Protein AF-A0A964HJF0-F1 (afdb_monomer_lite)

Foldseek 3Di:
DVVLFPDQWPWDDPDPPDTDTPQQVVLVVVVVVVCCVVPVQEWEAEPPPGIDHHHQQKYKYWRSWAPNVCRNVNNQDIWTWIFIDHNNHTAKIWTARPVVRDIDIDGPPD

Structure (mmCIF, N/CA/C/O backbone):
data_AF-A0A964HJF0-F1
#
_entry.id   AF-A0A964HJF0-F1
#
loop_
_atom_site.group_PDB
_atom_site.id
_atom_site.type_symbol
_atom_site.label_atom_id
_atom_site.label_alt_id
_atom_site.label_comp_id
_atom_site.label_asym_id
_atom_site.label_entity_id
_atom_site.label_seq_id
_atom_site.pdbx_PDB_ins_code
_atom_site.Cartn_x
_atom_site.Cartn_y
_atom_site.Cartn_z
_atom_site.occupancy
_atom_site.B_iso_or_equiv
_atom_site.auth_seq_id
_atom_site.auth_comp_id
_atom_site.auth_asym_id
_atom_site.auth_atom_id
_atom_site.pdbx_PDB_model_num
ATOM 1 N N . LEU A 1 1 ? -0.127 1.831 -12.262 1.00 82.69 1 LEU A N 1
ATOM 2 C CA . LEU A 1 1 ? 0.865 0.731 -12.332 1.00 82.69 1 LEU A CA 1
ATOM 3 C C . LEU A 1 1 ? 0.935 0.071 -13.708 1.00 82.69 1 LEU A C 1
ATOM 5 O O . LEU A 1 1 ? 1.972 0.206 -14.339 1.00 82.69 1 LEU A O 1
ATOM 9 N N . ARG A 1 2 ? -0.139 -0.561 -14.219 1.00 87.69 2 ARG A N 1
ATOM 10 C CA . ARG A 1 2 ? -0.131 -1.234 -15.543 1.00 87.69 2 ARG A CA 1
ATOM 11 C C . ARG A 1 2 ? 0.396 -0.357 -16.685 1.00 87.69 2 ARG A C 1
ATOM 13 O O . ARG A 1 2 ? 1.236 -0.800 -17.446 1.00 87.69 2 ARG A O 1
ATOM 20 N N . GLU A 1 3 ? -0.066 0.891 -16.760 1.00 85.88 3 GLU A N 1
ATOM 21 C CA . GLU A 1 3 ? 0.360 1.857 -17.788 1.00 85.88 3 GLU A CA 1
ATOM 22 C C . GLU A 1 3 ? 1.840 2.245 -17.698 1.00 85.88 3 GLU A C 1
ATOM 24 O O . GLU A 1 3 ? 2.429 2.646 -18.694 1.00 85.88 3 GLU A O 1
ATOM 29 N N . GLY A 1 4 ? 2.420 2.184 -16.496 1.00 82.31 4 GLY A N 1
ATOM 30 C CA . GLY A 1 4 ? 3.834 2.485 -16.294 1.00 82.31 4 GLY A CA 1
ATOM 31 C C . GLY A 1 4 ? 4.726 1.293 -16.619 1.00 82.31 4 GLY A C 1
ATOM 32 O O . GLY A 1 4 ? 5.820 1.488 -17.112 1.00 82.31 4 GLY A O 1
ATOM 33 N N . TYR A 1 5 ? 4.266 0.065 -16.378 1.00 86.69 5 TYR A N 1
ATOM 34 C CA . TYR A 1 5 ? 5.099 -1.126 -16.513 1.00 86.69 5 TYR A CA 1
ATOM 35 C C . TYR A 1 5 ? 5.669 -1.302 -17.934 1.00 86.69 5 TYR A C 1
ATOM 37 O O . TYR A 1 5 ? 4.946 -1.211 -18.928 1.00 86.69 5 TYR A O 1
ATOM 45 N N . GLY A 1 6 ? 6.973 -1.587 -18.018 1.00 81.94 6 GLY A N 1
ATOM 46 C CA . GLY A 1 6 ? 7.688 -1.785 -19.283 1.00 81.94 6 GLY A CA 1
ATOM 47 C C . GLY A 1 6 ? 8.033 -0.493 -20.032 1.00 81.94 6 GLY A C 1
ATOM 48 O O . GLY A 1 6 ? 8.420 -0.567 -21.197 1.00 81.94 6 GLY A O 1
ATOM 49 N N . GLN A 1 7 ? 7.874 0.670 -19.394 1.00 84.38 7 GLN A N 1
ATOM 50 C CA . GLN A 1 7 ? 8.342 1.959 -19.906 1.00 84.38 7 GLN A CA 1
ATOM 51 C C . GLN A 1 7 ? 9.714 2.317 -19.314 1.00 84.38 7 GLN A C 1
ATOM 53 O O . GLN A 1 7 ? 10.153 1.734 -18.323 1.00 84.38 7 GLN A O 1
ATOM 58 N N . ASP A 1 8 ? 10.391 3.299 -19.912 1.00 80.38 8 ASP A N 1
ATOM 59 C CA . ASP A 1 8 ? 11.605 3.870 -19.327 1.00 80.38 8 ASP A CA 1
ATOM 60 C C . ASP A 1 8 ? 11.240 4.723 -18.105 1.00 80.38 8 ASP A C 1
ATOM 62 O O . ASP A 1 8 ? 10.492 5.697 -18.213 1.00 80.38 8 ASP A O 1
ATOM 66 N N . HIS A 1 9 ? 11.791 4.368 -16.945 1.00 78.81 9 HIS A N 1
ATOM 67 C CA . HIS A 1 9 ? 11.509 5.033 -15.673 1.00 78.81 9 HIS A CA 1
ATOM 68 C C . HIS A 1 9 ? 12.676 5.894 -15.201 1.00 78.81 9 HIS A C 1
ATOM 70 O O . HIS A 1 9 ? 13.850 5.546 -15.367 1.00 78.81 9 HIS A O 1
ATOM 76 N N . GLN A 1 10 ? 12.359 7.007 -14.539 1.00 76.88 10 GLN A N 1
ATOM 77 C CA . GLN A 1 10 ? 13.354 7.771 -13.797 1.00 76.88 10 GLN A CA 1
ATOM 78 C C . GLN A 1 10 ? 13.599 7.092 -12.458 1.00 76.88 10 GLN A C 1
ATOM 80 O O . GLN A 1 10 ? 12.994 7.412 -11.437 1.00 76.88 10 GLN A O 1
ATOM 85 N N . VAL A 1 11 ? 14.530 6.153 -12.482 1.00 76.75 11 VAL A N 1
ATOM 86 C CA . VAL A 1 11 ? 14.955 5.423 -11.300 1.00 76.75 11 VAL A CA 1
ATOM 87 C C . VAL A 1 11 ? 15.807 6.328 -10.406 1.00 76.75 11 VAL A C 1
ATOM 89 O O . VAL A 1 11 ? 16.838 6.859 -10.829 1.00 76.75 11 VAL A O 1
ATOM 92 N N . ARG A 1 12 ? 15.386 6.498 -9.153 1.00 74.94 12 ARG A N 1
ATOM 93 C CA . ARG A 1 12 ? 16.156 7.172 -8.102 1.00 74.94 12 ARG A CA 1
ATOM 94 C C . ARG A 1 12 ? 16.531 6.175 -7.018 1.00 74.94 12 ARG A C 1
ATOM 96 O O . ARG A 1 12 ? 15.774 5.262 -6.718 1.00 74.94 12 ARG A O 1
ATOM 103 N N . TYR A 1 13 ? 17.691 6.390 -6.412 1.00 72.50 1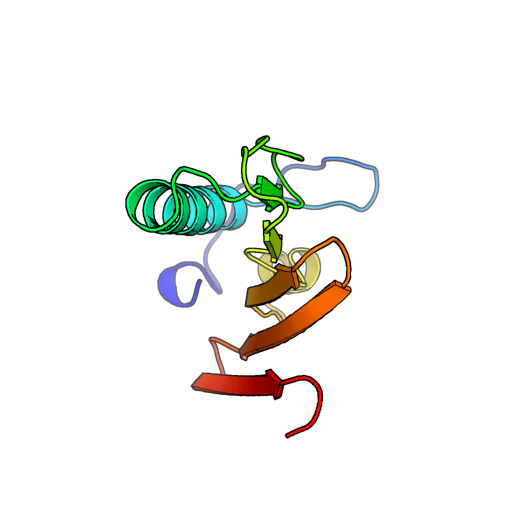3 TYR A N 1
ATOM 104 C CA . TYR A 1 13 ? 18.191 5.556 -5.328 1.00 72.50 13 TYR A CA 1
ATOM 105 C C . TYR A 1 13 ? 17.948 6.248 -3.987 1.00 72.50 13 TYR A C 1
ATOM 107 O O . TYR A 1 13 ? 18.463 7.345 -3.759 1.00 72.50 13 TYR A O 1
ATOM 115 N N . LYS A 1 14 ? 17.174 5.617 -3.102 1.00 65.94 14 LYS A N 1
ATOM 116 C CA . LYS A 1 14 ? 17.041 6.028 -1.693 1.00 65.94 14 LYS A CA 1
ATOM 117 C C . LYS A 1 14 ? 18.189 5.499 -0.828 1.00 65.94 14 LYS A C 1
ATOM 119 O O . LYS A 1 14 ? 18.554 6.124 0.165 1.00 65.94 14 LYS A O 1
ATOM 124 N N . GLY A 1 15 ? 18.793 4.389 -1.250 1.00 62.41 15 GLY A N 1
ATOM 125 C CA . GLY A 1 15 ? 19.954 3.741 -0.645 1.00 62.41 15 GLY A CA 1
ATOM 126 C C . GLY A 1 15 ? 20.761 2.978 -1.699 1.00 62.41 15 GLY A C 1
ATOM 127 O O . GLY A 1 15 ? 20.492 3.088 -2.890 1.00 62.41 15 GLY A O 1
ATOM 128 N N . VAL A 1 16 ? 21.753 2.181 -1.286 1.00 54.78 16 VAL A N 1
ATOM 129 C CA . VAL A 1 16 ? 22.602 1.412 -2.230 1.00 54.78 16 VAL A CA 1
ATOM 130 C C . VAL A 1 16 ? 21.787 0.392 -3.046 1.00 54.78 16 VAL A C 1
ATOM 132 O O . VAL A 1 16 ? 22.196 0.024 -4.144 1.00 54.78 16 VAL A O 1
ATOM 135 N N . ILE A 1 17 ? 20.634 -0.038 -2.521 1.00 58.19 17 ILE A N 1
ATOM 136 C CA . ILE A 1 17 ? 19.745 -1.047 -3.118 1.00 58.19 17 ILE A CA 1
ATOM 137 C C . ILE A 1 17 ? 18.277 -0.603 -3.249 1.00 58.19 17 ILE A C 1
ATOM 139 O O . ILE A 1 17 ? 17.541 -1.238 -3.997 1.00 58.19 17 ILE A O 1
ATOM 143 N N . ASP A 1 18 ? 17.856 0.477 -2.578 1.00 63.22 18 ASP A N 1
ATOM 144 C CA . ASP A 1 18 ? 16.463 0.942 -2.616 1.00 63.22 18 ASP A CA 1
ATOM 145 C C . ASP A 1 18 ? 16.225 1.817 -3.839 1.00 63.22 18 ASP A C 1
ATOM 147 O O . ASP A 1 18 ? 16.781 2.916 -3.953 1.00 63.22 18 ASP A O 1
ATOM 151 N N . LEU A 1 19 ? 15.393 1.313 -4.742 1.00 76.31 19 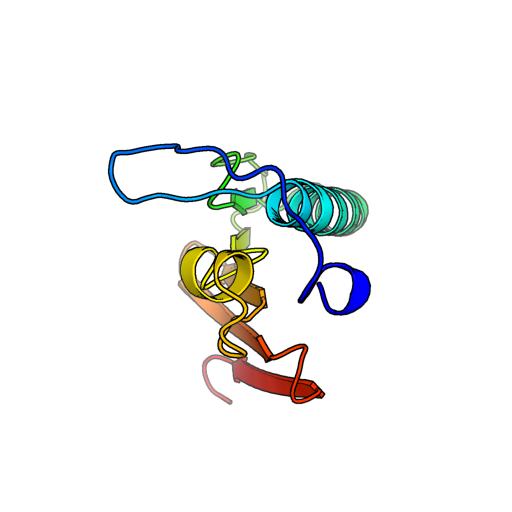LEU A N 1
ATOM 152 C CA . LEU A 1 19 ? 14.989 1.968 -5.975 1.00 76.31 19 LEU A CA 1
ATOM 153 C C . LEU A 1 19 ? 13.584 2.538 -5.785 1.00 76.31 19 LEU A C 1
ATOM 155 O O . LEU A 1 19 ? 12.711 1.847 -5.282 1.00 76.31 19 LEU A O 1
ATOM 159 N N . VAL A 1 20 ? 13.374 3.774 -6.227 1.00 78.19 20 VAL A N 1
ATOM 160 C CA . VAL A 1 20 ? 12.055 4.405 -6.337 1.00 78.19 20 VAL A CA 1
ATOM 161 C C . VAL A 1 20 ? 11.889 4.965 -7.746 1.00 78.19 20 VAL A C 1
ATOM 163 O O . VAL A 1 20 ? 12.844 5.487 -8.332 1.00 78.19 20 VAL A O 1
ATOM 166 N N . THR A 1 21 ? 10.692 4.859 -8.310 1.00 80.81 21 THR A N 1
ATOM 167 C CA . THR A 1 21 ? 10.342 5.412 -9.622 1.00 80.81 21 THR A CA 1
ATOM 168 C C . THR A 1 21 ? 9.315 6.535 -9.487 1.00 80.81 21 THR A C 1
ATOM 170 O O . THR A 1 21 ? 8.661 6.714 -8.458 1.00 80.81 21 THR A O 1
ATOM 173 N N . GLU A 1 22 ? 9.107 7.307 -10.553 1.00 83.69 22 GLU A N 1
ATOM 174 C CA . GLU A 1 22 ? 8.010 8.278 -10.597 1.00 83.69 22 GLU A CA 1
ATOM 175 C C . GLU A 1 22 ? 6.621 7.621 -10.464 1.00 83.69 22 GLU A C 1
ATOM 177 O O . GLU A 1 22 ? 5.640 8.284 -10.109 1.00 83.69 22 GLU A O 1
ATOM 182 N N . VAL A 1 23 ? 6.529 6.315 -10.735 1.00 85.81 23 VAL A N 1
ATOM 183 C CA . VAL A 1 23 ? 5.293 5.541 -10.629 1.00 85.81 23 VAL A CA 1
ATOM 184 C C . VAL A 1 23 ? 4.917 5.279 -9.171 1.00 85.81 23 VAL A C 1
ATOM 186 O O . VAL A 1 23 ? 3.723 5.358 -8.863 1.00 85.81 23 VAL A O 1
ATOM 189 N N . ASP A 1 24 ? 5.891 5.054 -8.284 1.00 85.50 24 ASP A N 1
ATOM 190 C CA . ASP A 1 24 ? 5.680 4.930 -6.836 1.00 85.50 24 ASP A CA 1
ATOM 191 C C . ASP A 1 24 ? 5.010 6.201 -6.301 1.00 85.50 24 ASP A C 1
ATOM 193 O O . ASP A 1 24 ? 3.905 6.153 -5.762 1.00 85.50 24 ASP A O 1
ATOM 197 N N . HIS A 1 25 ? 5.596 7.371 -6.581 1.00 86.69 25 HIS A N 1
ATOM 198 C CA . HIS A 1 25 ? 5.070 8.661 -6.121 1.00 86.69 25 HIS A CA 1
ATOM 199 C C . HIS A 1 25 ? 3.671 8.978 -6.655 1.00 86.69 25 HIS A C 1
ATOM 201 O O . HIS A 1 25 ? 2.840 9.542 -5.939 1.00 86.69 25 HIS A O 1
ATOM 207 N N . ARG A 1 26 ? 3.388 8.647 -7.921 1.00 89.12 26 ARG A N 1
ATOM 208 C CA . ARG A 1 26 ? 2.055 8.860 -8.503 1.00 89.12 26 ARG A CA 1
ATOM 209 C C . ARG A 1 26 ? 1.012 7.954 -7.849 1.00 89.12 26 ARG A C 1
ATOM 211 O O . ARG A 1 26 ? -0.095 8.412 -7.573 1.00 89.12 26 ARG A O 1
ATOM 218 N N . SER A 1 27 ? 1.366 6.694 -7.614 1.00 89.19 27 SER A N 1
ATOM 219 C CA . SER A 1 27 ? 0.472 5.711 -6.996 1.00 89.19 27 SER A CA 1
ATOM 220 C C . SER A 1 27 ? 0.215 6.060 -5.527 1.00 89.19 27 SER A C 1
ATOM 222 O O . SER A 1 27 ? -0.932 6.048 -5.089 1.00 89.19 27 SER A O 1
ATOM 224 N N . GLU A 1 28 ? 1.251 6.493 -4.808 1.00 90.88 28 GLU A N 1
ATOM 225 C CA . GLU A 1 28 ? 1.147 7.000 -3.441 1.00 90.88 28 GLU A CA 1
ATOM 226 C C . GLU A 1 28 ? 0.221 8.220 -3.344 1.00 90.88 28 GLU A C 1
ATOM 228 O O . GLU A 1 28 ? -0.709 8.215 -2.542 1.00 90.88 28 GLU A O 1
ATOM 233 N N . ASN A 1 29 ? 0.433 9.248 -4.179 1.00 92.12 29 ASN A N 1
ATOM 234 C CA . ASN A 1 29 ? -0.400 10.457 -4.186 1.00 92.12 29 ASN A CA 1
ATOM 235 C C . ASN A 1 29 ? -1.883 10.121 -4.363 1.00 92.12 29 ASN A C 1
ATOM 237 O O . ASN A 1 29 ? -2.724 10.624 -3.624 1.00 92.12 29 ASN A O 1
ATOM 241 N N . MET A 1 30 ? -2.193 9.236 -5.313 1.00 93.50 30 MET A N 1
ATOM 242 C CA . MET A 1 30 ? -3.566 8.818 -5.581 1.00 93.50 30 MET A CA 1
ATOM 243 C C . MET A 1 30 ? -4.207 8.139 -4.361 1.00 93.50 30 MET A C 1
ATOM 245 O O . MET A 1 30 ? -5.367 8.410 -4.045 1.00 93.50 30 MET A O 1
ATOM 249 N N . LEU A 1 31 ? -3.473 7.251 -3.681 1.00 93.38 31 LEU A N 1
ATOM 250 C CA . LEU A 1 31 ? -3.968 6.555 -2.491 1.00 93.38 31 LEU A CA 1
ATOM 251 C C . LEU A 1 31 ? -4.141 7.520 -1.313 1.00 93.38 31 LEU A C 1
ATOM 253 O O . LEU A 1 31 ? -5.187 7.502 -0.667 1.00 93.38 31 LEU A O 1
ATOM 257 N N . LEU A 1 32 ? -3.162 8.398 -1.082 1.00 93.50 32 LEU A N 1
ATOM 258 C CA . LEU A 1 32 ? -3.211 9.415 -0.033 1.00 93.50 32 LEU A CA 1
ATOM 259 C C . LEU A 1 32 ? -4.412 10.345 -0.201 1.00 93.50 32 LEU A C 1
ATOM 261 O O . LEU A 1 32 ? -5.207 10.471 0.727 1.00 93.50 32 LEU A O 1
ATOM 265 N N . GLU A 1 33 ? -4.584 10.947 -1.380 1.00 94.62 33 GLU A N 1
ATOM 266 C CA . GLU A 1 33 ? -5.697 11.865 -1.653 1.00 94.62 33 GLU A CA 1
ATOM 267 C C . GLU A 1 33 ? -7.050 11.190 -1.419 1.00 94.62 33 GLU A C 1
ATOM 269 O O . GLU A 1 33 ? -7.953 11.770 -0.812 1.00 94.62 33 GLU A O 1
ATOM 274 N N . ARG A 1 34 ? -7.193 9.939 -1.869 1.00 95.94 34 ARG A N 1
ATOM 275 C CA . ARG A 1 34 ? -8.457 9.211 -1.767 1.00 95.94 34 ARG A CA 1
ATOM 276 C C . ARG A 1 34 ? -8.785 8.807 -0.333 1.00 95.94 34 ARG A C 1
ATOM 278 O O . ARG A 1 34 ? -9.934 8.953 0.078 1.00 95.94 34 ARG A O 1
ATOM 285 N N . ILE A 1 35 ? -7.796 8.329 0.422 1.00 95.50 35 ILE A N 1
ATOM 286 C CA . ILE A 1 35 ? -7.993 7.928 1.818 1.00 95.50 35 ILE A CA 1
ATOM 287 C C . ILE A 1 35 ? -8.241 9.159 2.685 1.00 95.50 35 ILE A C 1
ATOM 289 O O . ILE A 1 35 ? -9.213 9.162 3.427 1.00 95.50 35 ILE A O 1
ATOM 293 N N . GLN A 1 36 ? -7.459 10.232 2.541 1.00 94.31 36 GLN A N 1
ATOM 294 C CA . GLN A 1 36 ? -7.658 11.459 3.323 1.00 94.31 36 GLN A CA 1
ATOM 295 C C . GLN A 1 36 ? -9.023 12.106 3.065 1.00 94.31 36 GLN A C 1
ATOM 297 O O . GLN A 1 36 ? -9.643 12.623 3.990 1.00 94.31 36 GLN A O 1
ATOM 302 N N . ALA A 1 37 ? -9.519 12.063 1.824 1.00 96.19 37 ALA A N 1
ATOM 303 C CA . ALA A 1 37 ? -10.836 12.603 1.494 1.00 96.19 37 ALA A CA 1
ATOM 304 C C . ALA A 1 37 ? -11.990 11.812 2.136 1.00 96.19 37 ALA A C 1
ATOM 306 O O . ALA A 1 37 ? -13.032 12.39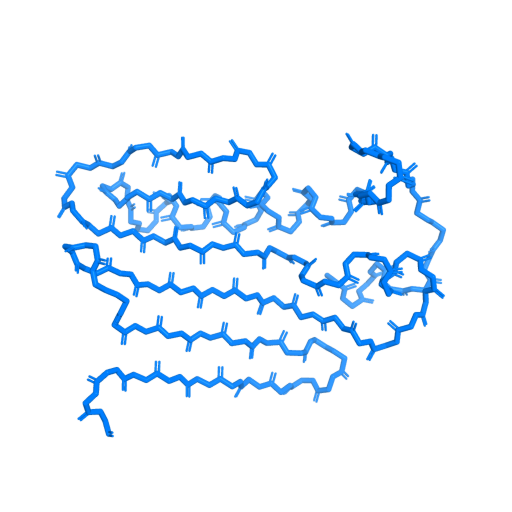2 2.440 1.00 96.19 37 ALA A O 1
ATOM 307 N N . GLN A 1 38 ? -11.827 10.499 2.318 1.00 97.00 38 GLN A N 1
ATOM 308 C CA . GLN A 1 38 ? -12.881 9.619 2.828 1.00 97.00 38 GLN A CA 1
ATOM 309 C C . GLN A 1 38 ? -12.765 9.342 4.336 1.00 97.00 38 GLN A C 1
ATOM 311 O O . GLN A 1 38 ? -13.783 9.160 5.002 1.00 97.00 38 GLN A O 1
ATOM 316 N N . PHE A 1 39 ? -11.544 9.345 4.867 1.00 96.75 39 PHE A N 1
ATOM 317 C CA . PHE A 1 39 ? -11.188 9.013 6.246 1.00 96.75 39 PHE A CA 1
ATOM 318 C C . PHE A 1 39 ? -10.224 10.071 6.820 1.00 96.75 39 PHE A C 1
ATOM 320 O O . PHE A 1 39 ? -9.065 9.768 7.105 1.00 96.75 39 PHE A O 1
ATOM 327 N N . PRO A 1 40 ? -10.672 11.331 6.980 1.00 95.94 40 PRO A N 1
ATOM 328 C CA . PRO A 1 40 ? -9.799 12.445 7.365 1.00 95.94 40 PRO A CA 1
ATOM 329 C C . PRO A 1 40 ? -9.189 12.311 8.770 1.00 95.94 40 PRO A C 1
ATOM 331 O O . PRO A 1 40 ? -8.168 12.934 9.047 1.00 95.94 40 PRO A O 1
ATOM 334 N N . ASP A 1 41 ? -9.801 11.508 9.644 1.00 96.94 41 ASP A N 1
ATOM 335 C CA . ASP A 1 41 ? -9.352 11.298 11.024 1.00 96.94 41 ASP A CA 1
ATOM 336 C C . ASP A 1 41 ? -8.464 10.053 11.198 1.00 96.94 41 ASP A C 1
ATOM 338 O O . ASP A 1 41 ? -7.968 9.818 12.303 1.00 96.94 41 ASP A O 1
ATOM 342 N N . ASP A 1 42 ? -8.260 9.251 10.150 1.00 97.81 42 ASP A N 1
ATOM 343 C CA . ASP A 1 42 ? -7.426 8.051 10.215 1.00 97.81 42 ASP A CA 1
ATOM 344 C C . ASP A 1 42 ? -5.946 8.416 10.012 1.00 97.81 42 ASP A C 1
ATOM 346 O O . ASP A 1 42 ? -5.591 9.256 9.184 1.00 97.81 42 ASP A O 1
ATOM 350 N N . THR A 1 43 ? -5.045 7.747 10.732 1.00 97.62 43 THR A N 1
ATOM 351 C CA . THR A 1 43 ? -3.609 7.835 10.437 1.00 97.62 43 THR A CA 1
ATOM 352 C C . THR A 1 43 ? -3.319 7.148 9.101 1.00 97.62 43 THR A C 1
ATOM 354 O O . THR A 1 43 ? -3.865 6.086 8.808 1.00 97.62 43 THR A O 1
ATOM 357 N N . ILE A 1 44 ? -2.381 7.682 8.318 1.00 97.38 44 ILE A N 1
ATOM 358 C CA . ILE A 1 44 ? -1.863 7.001 7.126 1.00 97.38 44 ILE A CA 1
ATOM 359 C C . ILE A 1 44 ? -0.355 6.809 7.258 1.00 97.38 44 ILE A C 1
ATOM 361 O O . ILE A 1 44 ? 0.372 7.733 7.612 1.00 97.38 44 ILE A O 1
ATOM 365 N N . ILE A 1 45 ? 0.120 5.600 6.990 1.00 95.62 45 ILE A N 1
ATOM 366 C CA . ILE A 1 45 ? 1.524 5.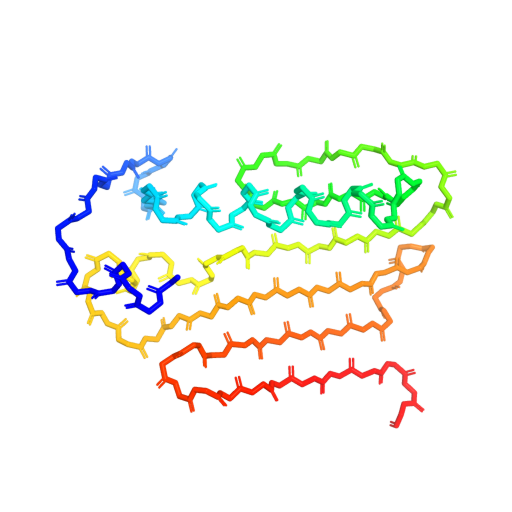204 7.022 1.00 95.62 45 ILE A CA 1
ATOM 367 C C . ILE A 1 45 ? 1.868 4.678 5.634 1.00 95.62 45 ILE A C 1
ATOM 369 O O . ILE A 1 45 ? 1.243 3.743 5.145 1.00 95.62 45 ILE A O 1
ATOM 373 N N . THR A 1 46 ? 2.863 5.289 5.013 1.00 92.62 46 THR A N 1
ATOM 374 C CA . THR A 1 46 ? 3.333 4.987 3.660 1.00 92.62 46 THR A CA 1
ATOM 375 C C . THR A 1 46 ? 4.831 4.733 3.695 1.00 92.62 46 THR A C 1
ATOM 377 O O . THR A 1 46 ? 5.539 5.372 4.479 1.00 92.62 46 THR A O 1
ATOM 380 N N . GLU A 1 47 ? 5.319 3.830 2.850 1.00 81.81 47 GLU A N 1
ATOM 381 C CA . GLU A 1 47 ? 6.761 3.587 2.699 1.00 81.81 47 GLU A CA 1
ATOM 382 C C . GLU A 1 47 ? 7.514 4.855 2.259 1.00 81.81 47 GLU A C 1
ATOM 384 O O . GLU A 1 47 ? 8.605 5.166 2.741 1.00 81.81 47 GLU A O 1
ATOM 389 N N . GLU A 1 48 ? 6.894 5.628 1.369 1.00 80.00 48 GLU A N 1
ATOM 390 C CA . GLU A 1 48 ? 7.552 6.698 0.637 1.00 80.00 48 GLU A CA 1
ATOM 391 C C . GLU A 1 48 ? 7.589 8.035 1.398 1.00 80.00 48 GLU A C 1
ATOM 393 O O . GLU A 1 48 ? 8.627 8.707 1.406 1.00 80.00 48 GLU A O 1
ATOM 398 N N . ARG A 1 49 ? 6.499 8.412 2.082 1.00 82.69 49 ARG A N 1
ATOM 399 C CA . ARG A 1 49 ? 6.388 9.683 2.832 1.00 82.69 49 ARG A CA 1
ATOM 400 C C . ARG A 1 49 ? 6.313 9.531 4.342 1.00 82.69 49 ARG A C 1
ATOM 402 O O . ARG A 1 49 ? 6.246 10.533 5.056 1.00 82.69 49 ARG A O 1
ATOM 409 N N . GLY A 1 50 ? 6.341 8.305 4.850 1.00 89.38 50 GLY A N 1
ATOM 410 C CA . GLY A 1 50 ? 6.237 8.044 6.277 1.00 89.38 50 GLY A CA 1
ATOM 4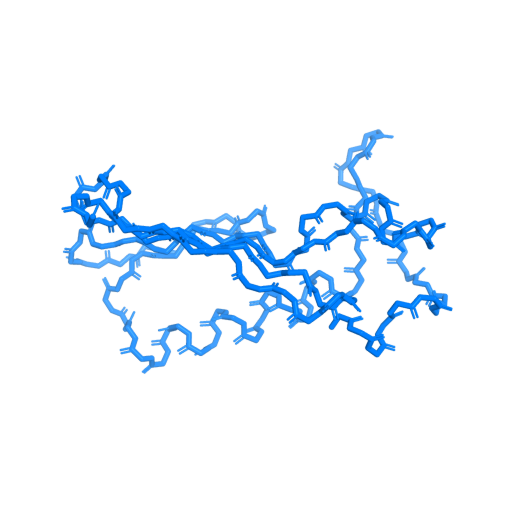11 C C . GLY A 1 50 ? 4.803 8.202 6.775 1.00 89.38 50 GLY A C 1
ATOM 412 O O . GLY A 1 50 ? 3.889 7.572 6.248 1.00 89.38 50 GLY A O 1
ATOM 413 N N . ARG A 1 51 ? 4.602 8.989 7.837 1.00 93.25 51 ARG A N 1
ATOM 414 C CA . ARG A 1 51 ? 3.387 8.953 8.665 1.00 93.25 51 ARG A CA 1
ATOM 415 C C . ARG A 1 51 ? 2.633 10.285 8.673 1.00 93.25 51 ARG A C 1
ATOM 417 O O . ARG A 1 51 ? 3.196 11.319 9.020 1.00 93.25 51 ARG A O 1
ATOM 424 N N . PHE A 1 52 ? 1.339 10.219 8.376 1.00 93.88 52 PHE A N 1
ATOM 425 C CA . PHE A 1 52 ? 0.351 11.287 8.501 1.00 93.88 52 PHE A CA 1
ATOM 426 C C . PHE A 1 52 ? -0.532 10.975 9.711 1.00 93.88 52 PHE A C 1
ATOM 428 O O . PHE A 1 52 ? -1.212 9.950 9.728 1.00 93.88 52 PHE A O 1
ATOM 435 N N . GLU A 1 53 ? -0.480 11.806 10.750 1.00 94.06 53 GLU A N 1
ATOM 436 C CA . GLU A 1 53 ? -1.218 11.543 11.991 1.00 94.06 53 GLU A CA 1
ATOM 437 C C . GLU A 1 53 ? -2.711 11.851 11.847 1.00 94.06 53 GLU A C 1
ATOM 439 O O . GLU A 1 53 ? -3.083 12.927 11.381 1.00 94.06 53 GLU A O 1
ATOM 444 N N . GLY A 1 54 ? -3.539 10.907 12.298 1.00 93.19 54 GLY A N 1
ATOM 445 C CA . GLY A 1 54 ? -4.975 11.068 12.492 1.00 93.19 54 GLY A CA 1
ATOM 446 C C . GLY A 1 54 ? -5.335 11.252 13.970 1.00 93.19 54 GLY A C 1
ATOM 447 O O . GLY A 1 54 ? -4.468 11.430 14.829 1.00 93.19 54 GLY A O 1
ATOM 448 N N . ALA A 1 55 ? -6.630 11.190 14.276 1.00 92.88 55 ALA A N 1
ATOM 449 C CA . ALA A 1 55 ? -7.195 11.508 15.586 1.00 92.88 55 ALA A CA 1
ATOM 450 C C . ALA A 1 55 ? -7.982 10.359 16.246 1.00 92.88 55 ALA A C 1
ATOM 452 O O . ALA A 1 55 ? -8.299 10.459 17.432 1.00 92.88 55 ALA A O 1
ATOM 453 N N . ASN A 1 56 ? -8.305 9.279 15.523 1.00 92.31 56 ASN A N 1
ATOM 454 C CA . ASN A 1 56 ? -9.283 8.277 15.979 1.00 92.31 56 ASN A CA 1
ATOM 455 C C . ASN A 1 56 ? -8.717 6.869 16.268 1.00 92.31 56 ASN A C 1
ATOM 457 O O . ASN A 1 56 ? -9.489 5.961 16.557 1.00 92.31 56 ASN A O 1
ATOM 461 N N . GLY A 1 57 ? -7.394 6.674 16.201 1.00 93.62 57 GLY A N 1
ATOM 462 C CA . GLY A 1 57 ? -6.742 5.386 16.494 1.00 93.62 57 GLY A CA 1
ATOM 463 C C . GLY A 1 57 ? -6.744 4.370 15.343 1.00 93.62 57 GLY A C 1
ATOM 464 O O . GLY A 1 57 ? -6.055 3.349 15.438 1.00 93.62 57 GLY A O 1
ATOM 465 N N . ASN A 1 58 ? -7.437 4.665 14.242 1.00 97.94 58 ASN A N 1
ATOM 466 C CA . ASN A 1 58 ? -7.392 3.868 13.022 1.00 97.94 58 ASN A CA 1
ATOM 467 C C . ASN A 1 58 ? -6.143 4.200 12.205 1.00 97.94 58 ASN A C 1
ATOM 469 O O . ASN A 1 58 ? -5.592 5.303 12.285 1.00 97.94 58 ASN A O 1
ATOM 473 N N . SER A 1 59 ? -5.648 3.241 11.428 1.00 97.75 59 SER A N 1
ATOM 474 C CA . SER A 1 59 ? -4.470 3.444 10.589 1.00 97.75 59 SER A CA 1
ATOM 475 C C . SER A 1 59 ? -4.530 2.659 9.285 1.00 97.75 59 SER A C 1
ATOM 477 O O . SER A 1 59 ? -4.783 1.456 9.288 1.00 97.75 59 SER A O 1
ATOM 479 N N . TRP A 1 60 ? -4.197 3.334 8.191 1.00 97.88 60 TRP A N 1
ATOM 480 C CA . TRP A 1 60 ? -3.902 2.737 6.893 1.00 97.88 60 TRP A CA 1
ATOM 481 C C . TRP A 1 60 ? -2.394 2.545 6.772 1.00 97.88 60 TRP A C 1
ATOM 483 O O . TRP A 1 60 ? -1.635 3.482 7.006 1.00 97.88 60 TRP A O 1
ATOM 493 N N . ILE A 1 61 ? -1.951 1.342 6.425 1.00 97.12 61 ILE A N 1
ATOM 494 C CA . ILE A 1 61 ? -0.546 1.009 6.170 1.00 97.12 61 ILE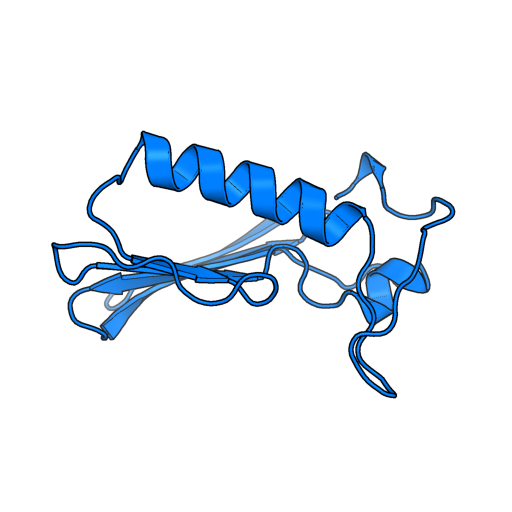 A CA 1
ATOM 495 C C . ILE A 1 61 ? -0.454 0.614 4.704 1.00 97.12 61 ILE A C 1
ATOM 497 O O . ILE A 1 61 ? -1.145 -0.310 4.282 1.00 97.12 61 ILE A O 1
ATOM 501 N N . ILE A 1 62 ? 0.337 1.344 3.928 1.00 96.25 62 ILE A N 1
ATOM 502 C CA . ILE A 1 62 ? 0.272 1.305 2.470 1.00 96.25 62 ILE A CA 1
ATOM 503 C C . ILE A 1 62 ? 1.676 1.183 1.894 1.00 96.25 62 ILE A C 1
ATOM 505 O O . ILE A 1 62 ? 2.552 1.997 2.196 1.00 96.25 62 ILE A O 1
ATOM 509 N N . ASP A 1 63 ? 1.828 0.222 0.996 1.00 94.69 63 ASP A N 1
ATOM 510 C CA . ASP A 1 63 ? 2.895 0.176 0.011 1.00 94.69 63 ASP A CA 1
ATOM 511 C C . ASP A 1 63 ? 2.257 0.309 -1.391 1.00 94.69 63 ASP A C 1
ATOM 513 O O . ASP A 1 63 ? 1.512 -0.578 -1.835 1.00 94.69 63 ASP A O 1
ATOM 517 N N . PRO A 1 64 ? 2.455 1.455 -2.069 1.00 92.56 64 PRO A N 1
ATOM 518 C CA . PRO A 1 64 ? 1.847 1.724 -3.365 1.00 92.56 64 PRO A CA 1
ATOM 519 C C . PRO A 1 64 ? 2.470 0.907 -4.509 1.00 92.56 64 PRO A C 1
ATOM 521 O O . PRO A 1 64 ? 1.853 0.840 -5.579 1.00 92.56 64 PRO A O 1
ATOM 524 N N . LEU A 1 65 ? 3.666 0.340 -4.318 1.00 93.38 65 LEU A N 1
ATOM 525 C CA . LEU A 1 65 ? 4.373 -0.485 -5.292 1.00 93.38 65 LEU A CA 1
ATOM 526 C C . LEU A 1 65 ? 5.372 -1.418 -4.581 1.00 93.38 65 LEU A C 1
ATOM 528 O O . LEU A 1 65 ? 6.580 -1.224 -4.646 1.00 93.38 65 LEU A O 1
ATOM 532 N N . ASP A 1 66 ? 4.868 -2.505 -3.999 1.00 93.50 66 ASP A N 1
ATOM 533 C CA . ASP A 1 66 ? 5.726 -3.548 -3.434 1.00 93.50 66 ASP A CA 1
ATOM 534 C C . ASP A 1 66 ? 6.437 -4.277 -4.580 1.00 93.50 66 ASP A C 1
ATOM 536 O O . ASP A 1 66 ? 5.799 -4.801 -5.502 1.00 93.50 66 ASP A O 1
ATOM 540 N N . GLY A 1 67 ? 7.768 -4.299 -4.540 1.00 92.31 67 GLY A N 1
ATOM 541 C CA . GLY A 1 67 ? 8.606 -4.847 -5.601 1.00 92.31 67 GLY A CA 1
ATOM 542 C C . GLY A 1 67 ? 9.098 -3.812 -6.614 1.00 92.31 67 GLY A C 1
ATOM 543 O O . GLY A 1 67 ? 9.280 -4.155 -7.785 1.00 92.31 67 GLY A O 1
ATOM 544 N N . THR A 1 68 ? 9.381 -2.572 -6.203 1.00 90.44 68 THR A N 1
ATOM 545 C CA . THR A 1 68 ? 9.905 -1.503 -7.080 1.00 90.44 68 THR A CA 1
ATOM 546 C C . THR A 1 68 ? 11.138 -1.914 -7.891 1.00 90.44 68 THR A C 1
ATOM 548 O O . THR A 1 68 ? 11.271 -1.538 -9.055 1.00 90.44 68 THR A O 1
ATOM 551 N N . VAL A 1 69 ? 12.015 -2.760 -7.337 1.00 90.12 69 VAL A N 1
ATOM 552 C CA . VAL A 1 69 ? 13.160 -3.336 -8.069 1.00 90.12 69 VAL A CA 1
ATOM 553 C C . VAL A 1 69 ? 12.694 -4.185 -9.251 1.00 90.12 69 VAL A C 1
ATOM 555 O O . VAL A 1 69 ? 13.174 -4.018 -10.373 1.00 90.12 69 VAL A O 1
ATOM 558 N N . ASN A 1 70 ? 11.728 -5.074 -9.019 1.00 92.69 70 ASN A N 1
ATOM 559 C CA . ASN A 1 70 ? 11.149 -5.900 -10.071 1.00 92.69 70 ASN A CA 1
ATOM 560 C C . ASN A 1 70 ? 10.476 -5.021 -11.123 1.00 92.69 70 ASN A C 1
ATOM 562 O O . ASN A 1 70 ? 10.714 -5.207 -12.314 1.00 92.69 70 ASN A O 1
ATOM 566 N N . PHE A 1 71 ? 9.707 -4.024 -10.687 1.00 91.38 71 PHE A N 1
ATOM 567 C CA . PHE A 1 71 ? 9.050 -3.075 -11.576 1.00 91.38 71 PHE A CA 1
ATOM 568 C C . PHE A 1 71 ? 10.055 -2.337 -12.477 1.00 91.38 71 PHE A C 1
ATOM 570 O O . PHE A 1 71 ? 9.914 -2.367 -13.700 1.00 91.38 71 PHE A O 1
ATOM 577 N N . ALA A 1 72 ? 11.111 -1.759 -11.896 1.00 88.62 72 ALA A N 1
ATOM 578 C CA . ALA A 1 72 ? 12.146 -1.016 -12.618 1.00 88.62 72 ALA A CA 1
ATOM 579 C C . ALA A 1 72 ? 12.938 -1.887 -13.610 1.00 88.62 72 ALA A C 1
ATOM 581 O O . ALA A 1 72 ? 13.372 -1.402 -14.652 1.00 88.62 72 ALA A O 1
ATOM 582 N N . HIS A 1 73 ? 13.107 -3.177 -13.312 1.00 88.88 73 HIS A N 1
ATOM 583 C CA . HIS A 1 73 ? 13.784 -4.134 -14.191 1.00 88.88 73 HIS A CA 1
ATOM 584 C C . HIS A 1 73 ? 12.838 -4.894 -15.134 1.00 88.88 73 HIS A C 1
ATOM 586 O O . HIS A 1 73 ? 13.280 -5.799 -15.844 1.00 88.88 73 HIS A O 1
ATOM 592 N N . GLY A 1 74 ? 11.547 -4.553 -15.164 1.00 88.94 74 GLY A N 1
ATOM 593 C CA . GLY A 1 74 ? 10.574 -5.207 -16.036 1.00 88.94 74 GLY A CA 1
ATOM 594 C C . GLY A 1 74 ? 10.221 -6.641 -15.621 1.00 88.94 74 GLY A C 1
ATOM 595 O O . GLY A 1 74 ? 9.681 -7.395 -16.426 1.00 88.94 74 GLY A O 1
ATOM 596 N N . VAL A 1 75 ? 10.476 -7.043 -14.378 1.00 92.75 75 VAL A N 1
ATOM 597 C CA . VAL A 1 75 ? 10.044 -8.334 -13.827 1.00 92.75 75 VAL A CA 1
ATOM 598 C C . VAL A 1 75 ? 8.570 -8.228 -13.387 1.00 92.75 75 VAL A C 1
ATOM 600 O O . VAL A 1 75 ? 8.242 -7.360 -12.579 1.00 92.75 75 VAL A O 1
ATOM 603 N N . PRO A 1 76 ? 7.657 -9.095 -13.874 1.00 93.00 76 PRO A N 1
ATOM 604 C CA . PRO A 1 76 ? 6.207 -8.984 -13.648 1.00 93.00 76 PRO A CA 1
ATOM 605 C C . PRO A 1 76 ? 5.765 -9.532 -12.275 1.00 93.00 76 PRO A C 1
ATOM 607 O O . PRO A 1 76 ? 4.853 -10.361 -12.169 1.00 93.00 76 PRO A O 1
ATOM 610 N N . ILE A 1 77 ? 6.472 -9.130 -11.219 1.00 93.94 77 ILE A N 1
ATOM 611 C CA . ILE A 1 77 ? 6.237 -9.553 -9.835 1.00 93.94 77 ILE A CA 1
ATOM 612 C C . ILE A 1 77 ? 6.296 -8.306 -8.954 1.00 93.94 77 ILE A C 1
ATOM 614 O O . ILE A 1 77 ? 7.355 -7.949 -8.443 1.00 93.94 77 ILE A O 1
ATOM 618 N N . PHE A 1 78 ? 5.163 -7.626 -8.836 1.00 95.50 78 PHE A N 1
ATOM 619 C CA . PHE A 1 78 ? 4.970 -6.465 -7.973 1.00 95.50 78 PHE A CA 1
ATOM 620 C C . PHE A 1 78 ? 3.481 -6.325 -7.647 1.00 95.50 78 PHE A C 1
ATOM 622 O O . PHE A 1 78 ? 2.635 -6.838 -8.386 1.00 95.50 78 PHE A O 1
ATOM 629 N N . ALA A 1 79 ? 3.157 -5.633 -6.562 1.00 97.25 79 ALA A N 1
ATOM 630 C CA . ALA A 1 79 ? 1.784 -5.503 -6.091 1.00 97.25 79 ALA A CA 1
ATOM 631 C C . ALA A 1 79 ? 1.521 -4.139 -5.443 1.00 97.25 79 ALA A C 1
ATOM 633 O O . ALA A 1 79 ? 2.432 -3.361 -5.191 1.00 97.25 79 ALA A O 1
ATOM 634 N N . VAL A 1 80 ? 0.249 -3.854 -5.175 1.00 96.25 80 VAL A N 1
ATOM 635 C CA . VAL A 1 80 ? -0.159 -2.834 -4.201 1.00 96.25 80 VAL A CA 1
ATOM 636 C C . VAL A 1 80 ? -0.515 -3.558 -2.912 1.00 96.25 80 VAL A C 1
ATOM 638 O O . VAL A 1 80 ? -1.334 -4.478 -2.954 1.00 96.25 80 VAL A O 1
ATOM 641 N N . SER A 1 81 ? 0.051 -3.142 -1.783 1.00 97.19 81 SER A N 1
ATOM 642 C CA . SER A 1 81 ? -0.241 -3.726 -0.472 1.00 97.19 81 SER A CA 1
ATOM 643 C C . SER A 1 81 ? -0.879 -2.687 0.444 1.00 97.19 81 SER A C 1
ATOM 645 O O . SER A 1 81 ? -0.368 -1.579 0.606 1.00 97.19 81 SER A O 1
ATOM 647 N N . ILE A 1 82 ? -2.028 -3.024 1.029 1.00 97.69 82 ILE A N 1
ATOM 648 C CA . ILE A 1 82 ? -2.771 -2.153 1.942 1.00 97.69 82 ILE A CA 1
ATOM 649 C C . ILE A 1 82 ? -3.220 -2.970 3.146 1.00 97.69 82 ILE A C 1
ATOM 651 O O . ILE A 1 82 ? -3.886 -3.992 3.003 1.00 97.69 82 ILE A O 1
ATOM 655 N N . ALA A 1 83 ? -2.927 -2.485 4.345 1.00 98.12 83 ALA A N 1
ATOM 656 C CA . ALA A 1 83 ? -3.492 -3.001 5.580 1.00 98.12 83 ALA A CA 1
ATOM 657 C C . ALA A 1 83 ? -4.253 -1.906 6.326 1.00 98.12 83 ALA A C 1
ATOM 659 O O . ALA A 1 83 ? -3.885 -0.731 6.299 1.00 98.12 83 ALA A O 1
ATOM 660 N N . TYR A 1 84 ? -5.308 -2.317 7.021 1.00 98.31 84 TYR A N 1
ATOM 661 C CA . TYR A 1 84 ? -6.073 -1.463 7.915 1.00 98.31 84 TYR A CA 1
ATOM 662 C C . TYR A 1 84 ? -5.937 -1.973 9.343 1.00 98.31 84 TYR A C 1
ATOM 664 O O . TYR A 1 84 ? -6.048 -3.176 9.602 1.00 98.31 84 TYR A O 1
ATOM 672 N N . ALA A 1 85 ? -5.681 -1.056 10.268 1.00 98.00 85 ALA A N 1
ATOM 673 C CA . ALA A 1 85 ? -5.543 -1.345 11.681 1.00 98.00 85 ALA A CA 1
ATOM 674 C C . ALA A 1 85 ? -6.483 -0.474 12.513 1.00 98.00 85 ALA A C 1
ATOM 676 O O . ALA A 1 85 ? -6.592 0.726 12.281 1.00 98.00 85 ALA A O 1
ATOM 677 N N . VAL A 1 86 ? -7.097 -1.084 13.523 1.00 97.38 86 VAL A N 1
ATOM 678 C CA . VAL A 1 86 ? -7.897 -0.412 14.553 1.00 97.38 86 VAL A CA 1
ATOM 679 C C . VAL A 1 86 ? -7.157 -0.580 15.870 1.00 97.38 86 VAL A C 1
ATOM 681 O O . VAL A 1 86 ? -6.745 -1.693 16.200 1.00 97.38 86 VAL A O 1
ATOM 684 N N . ASP A 1 87 ? -6.909 0.515 16.587 1.00 94.56 87 ASP A N 1
ATOM 685 C CA . ASP A 1 87 ? -6.177 0.509 17.861 1.00 94.56 87 ASP A CA 1
ATOM 686 C C . ASP A 1 87 ? -4.837 -0.251 17.788 1.00 94.56 87 ASP A C 1
ATOM 688 O O . ASP A 1 87 ? -4.464 -1.020 18.676 1.00 94.56 87 ASP A O 1
ATOM 692 N N . ARG A 1 88 ? -4.084 -0.024 16.700 1.00 91.75 88 ARG A N 1
ATOM 693 C CA . ARG A 1 88 ? -2.792 -0.677 16.384 1.00 91.75 88 ARG A CA 1
ATOM 694 C C . ARG A 1 88 ? -2.866 -2.183 16.107 1.00 91.75 88 ARG A C 1
ATOM 696 O O . ARG A 1 88 ? -1.823 -2.820 15.958 1.00 91.75 88 ARG A O 1
ATOM 703 N N . GLN A 1 89 ? -4.057 -2.759 15.988 1.00 96.75 89 GLN A N 1
ATOM 704 C CA . GLN A 1 89 ? -4.244 -4.147 15.589 1.00 96.75 89 GLN A CA 1
ATOM 705 C C . GLN A 1 89 ? -4.700 -4.219 14.132 1.00 96.75 89 GLN A C 1
ATOM 707 O O . GLN A 1 89 ? -5.760 -3.709 13.791 1.00 96.75 89 GLN A O 1
ATOM 712 N N . VAL A 1 90 ? -3.925 -4.889 13.272 1.00 97.31 90 VAL A N 1
ATOM 713 C CA . VAL A 1 90 ? -4.323 -5.118 11.871 1.00 97.31 90 VAL A CA 1
ATOM 714 C C . VAL A 1 90 ? -5.589 -5.975 11.833 1.00 97.31 90 VAL A C 1
ATOM 716 O O . VAL A 1 90 ? -5.608 -7.080 12.391 1.00 97.31 90 VAL A O 1
ATOM 719 N N . THR A 1 91 ? -6.636 -5.460 11.197 1.00 98.00 91 THR A N 1
ATOM 720 C CA . THR A 1 91 ? -7.953 -6.095 11.056 1.00 98.00 91 THR A CA 1
ATOM 721 C C . THR A 1 91 ? -8.239 -6.513 9.620 1.00 98.00 91 THR A C 1
ATOM 723 O O . THR A 1 91 ? -8.878 -7.545 9.432 1.00 98.00 91 THR A O 1
ATOM 726 N N . LEU A 1 92 ? -7.722 -5.777 8.630 1.00 98.19 92 LEU A N 1
ATOM 727 C CA . LEU A 1 92 ? -7.868 -6.085 7.205 1.00 98.19 92 LEU A CA 1
ATOM 728 C C . LEU A 1 92 ? -6.517 -6.008 6.493 1.00 98.19 92 LEU A C 1
ATOM 730 O O . LEU A 1 92 ? -5.677 -5.171 6.831 1.00 98.19 92 LEU A O 1
ATOM 734 N N . GLY A 1 93 ? -6.333 -6.852 5.484 1.00 98.12 93 GLY A N 1
ATOM 735 C CA . GLY A 1 93 ? -5.195 -6.811 4.572 1.00 98.12 93 GLY A CA 1
ATOM 736 C C . GLY A 1 93 ? -5.636 -7.085 3.141 1.00 98.12 93 GLY A C 1
ATOM 737 O O . GLY A 1 93 ? -6.487 -7.944 2.908 1.00 98.12 93 GLY A O 1
ATOM 738 N N . VAL A 1 94 ? -5.056 -6.354 2.197 1.00 98.31 94 VAL A N 1
ATOM 739 C CA . VAL A 1 94 ? -5.289 -6.472 0.761 1.00 98.31 94 VAL A CA 1
ATOM 740 C C . VAL A 1 94 ? -3.946 -6.442 0.044 1.00 98.31 94 VAL A C 1
ATOM 742 O O . VAL A 1 94 ? -3.144 -5.539 0.268 1.00 98.31 94 VAL A O 1
ATOM 745 N N . VAL A 1 95 ? -3.724 -7.403 -0.846 1.00 98.25 95 VAL A N 1
ATOM 746 C CA . VAL A 1 95 ? -2.624 -7.388 -1.813 1.00 98.25 95 VAL A CA 1
ATOM 747 C C . VAL A 1 95 ? -3.233 -7.512 -3.199 1.00 98.25 95 VAL A C 1
ATOM 749 O O . VAL A 1 95 ? -3.950 -8.470 -3.483 1.00 98.25 95 VAL A O 1
ATOM 752 N N . TYR A 1 96 ? -2.968 -6.537 -4.058 1.00 98.00 96 TYR A N 1
ATOM 753 C CA . TYR A 1 96 ? -3.467 -6.518 -5.426 1.00 98.00 96 TYR A CA 1
ATOM 754 C C . TYR A 1 96 ? -2.312 -6.661 -6.414 1.00 98.00 96 TYR A C 1
ATOM 756 O O . TYR A 1 96 ? -1.443 -5.791 -6.474 1.00 98.00 96 TYR A O 1
ATOM 764 N N . ASP A 1 97 ? -2.322 -7.738 -7.203 1.00 96.94 97 ASP A N 1
ATOM 765 C CA . ASP A 1 97 ? -1.425 -7.930 -8.344 1.00 96.94 97 ASP A CA 1
ATOM 766 C C . ASP A 1 97 ? -2.066 -7.295 -9.591 1.00 96.94 97 ASP A C 1
ATOM 768 O O . ASP A 1 97 ? -3.013 -7.847 -10.170 1.00 96.94 97 ASP A O 1
ATOM 772 N N . PRO A 1 98 ? -1.561 -6.138 -10.054 1.00 93.81 98 PRO A N 1
ATOM 773 C CA . PRO A 1 98 ? -2.151 -5.445 -11.180 1.00 93.81 98 PRO A CA 1
ATOM 774 C C . PRO A 1 98 ? -1.889 -6.146 -12.512 1.00 93.81 98 PRO A C 1
ATOM 776 O O . PRO A 1 98 ? -2.604 -5.852 -13.456 1.00 93.81 98 PRO A O 1
ATOM 779 N N . LEU A 1 99 ? -0.890 -7.014 -12.664 1.00 94.00 99 LEU A N 1
ATOM 780 C CA . LEU A 1 99 ? -0.660 -7.690 -13.946 1.00 94.00 99 LEU A CA 1
ATOM 781 C C . LEU A 1 99 ? -1.556 -8.914 -14.112 1.00 94.00 99 LEU A C 1
ATOM 783 O O . LEU A 1 99 ? -1.980 -9.209 -15.230 1.00 94.00 99 LEU A O 1
ATOM 787 N N . ARG A 1 100 ? -1.859 -9.599 -13.008 1.00 94.06 100 ARG A N 1
ATOM 788 C CA . ARG A 1 100 ? -2.748 -10.770 -12.986 1.00 94.06 100 ARG A CA 1
ATOM 789 C C . ARG A 1 100 ? -4.216 -10.417 -12.760 1.00 94.06 100 ARG A C 1
ATOM 791 O O . ARG A 1 100 ? -5.067 -11.276 -12.953 1.00 94.06 100 ARG A O 1
ATOM 798 N N . ASP A 1 101 ? -4.501 -9.164 -12.408 1.00 95.50 101 ASP A N 1
ATOM 799 C CA . ASP A 1 101 ? -5.826 -8.715 -11.967 1.00 95.50 101 ASP A CA 1
ATOM 800 C C . ASP A 1 101 ? -6.364 -9.541 -10.793 1.00 95.50 101 ASP A C 1
ATOM 802 O O . ASP A 1 101 ? -7.539 -9.897 -10.733 1.00 95.50 101 ASP A O 1
ATOM 806 N N . GLU A 1 102 ? -5.473 -9.875 -9.863 1.00 97.56 102 GLU A N 1
ATOM 807 C CA . GLU A 1 102 ? -5.771 -10.755 -8.741 1.00 97.56 102 GLU A CA 1
ATOM 808 C C . GLU A 1 102 ? -5.732 -9.967 -7.434 1.00 97.56 102 GLU A C 1
ATOM 810 O O . GLU A 1 102 ? -4.818 -9.178 -7.189 1.00 97.56 102 GLU A O 1
ATOM 815 N N . CYS A 1 103 ? -6.749 -10.166 -6.598 1.00 97.75 103 CYS A N 1
ATOM 816 C CA . CYS A 1 103 ? -6.890 -9.488 -5.318 1.00 97.75 103 CYS A CA 1
ATOM 817 C C . CYS A 1 103 ? -6.933 -10.524 -4.198 1.00 97.75 103 CYS A C 1
ATOM 819 O O . CYS A 1 103 ? -7.869 -11.321 -4.107 1.00 97.75 103 CYS A O 1
ATOM 821 N N . PHE A 1 104 ? -5.920 -10.492 -3.341 1.00 98.12 104 PHE A N 1
ATOM 822 C CA . PHE A 1 104 ? -5.835 -11.302 -2.139 1.00 98.12 104 PHE A CA 1
ATOM 823 C C . PHE A 1 104 ? -6.300 -10.466 -0.960 1.00 98.12 104 PHE A C 1
ATOM 825 O O . PHE A 1 104 ? -5.801 -9.363 -0.743 1.00 98.12 104 PHE A O 1
ATOM 832 N N . THR A 1 105 ? -7.236 -10.992 -0.180 1.00 98.06 105 THR A N 1
ATOM 833 C CA . THR A 1 105 ? -7.805 -10.280 0.963 1.00 98.06 105 THR A CA 1
ATOM 834 C C . THR A 1 105 ? -7.824 -11.165 2.193 1.00 98.06 105 THR A C 1
ATOM 836 O O . THR A 1 105 ? -8.084 -12.364 2.094 1.00 98.06 105 THR A O 1
ATOM 839 N N . ALA A 1 106 ? -7.615 -10.566 3.357 1.00 97.94 106 ALA A N 1
ATOM 840 C CA . ALA A 1 106 ? -7.782 -11.225 4.639 1.00 97.94 106 ALA A CA 1
ATOM 841 C C . ALA A 1 106 ? -8.486 -10.291 5.623 1.00 97.94 106 ALA A C 1
ATOM 843 O O . ALA A 1 106 ? -8.188 -9.098 5.684 1.00 97.94 106 ALA A O 1
ATOM 844 N N . GLU A 1 107 ? -9.382 -10.862 6.420 1.00 97.81 107 GLU A N 1
ATOM 845 C CA . GLU A 1 107 ? -10.073 -10.184 7.509 1.00 97.81 107 GLU A CA 1
ATOM 846 C C . GLU A 1 107 ? -9.894 -10.987 8.795 1.00 97.81 107 GLU A C 1
ATOM 848 O O . GLU A 1 107 ? -9.980 -12.217 8.819 1.00 97.81 107 GLU A O 1
ATOM 853 N N . ARG A 1 108 ? -9.596 -10.290 9.890 1.00 94.75 108 ARG A N 1
ATOM 854 C CA . ARG A 1 108 ? -9.405 -10.921 11.191 1.00 94.75 108 ARG A CA 1
ATOM 855 C C . ARG A 1 108 ? -10.715 -11.549 11.670 1.00 94.75 108 ARG A C 1
ATOM 857 O O . ARG A 1 108 ? -11.644 -10.839 12.030 1.00 94.75 108 ARG A O 1
ATOM 864 N N . GLY A 1 109 ? -10.713 -12.873 11.813 1.00 94.62 109 GLY A N 1
ATOM 865 C CA . GLY A 1 109 ? -11.831 -13.627 12.389 1.00 94.62 109 GLY A CA 1
ATOM 866 C C . GLY A 1 109 ? -12.906 -14.052 11.387 1.00 94.62 109 GLY A C 1
ATOM 867 O O . GLY A 1 109 ? -13.931 -14.568 11.831 1.00 94.62 109 GLY A O 1
ATOM 868 N N . ALA A 1 110 ? -12.671 -13.842 10.088 1.00 80.88 110 ALA A N 1
ATOM 869 C CA . ALA A 1 110 ? -13.496 -14.369 9.003 1.00 80.88 110 ALA A CA 1
ATOM 870 C C . ALA A 1 110 ? -13.264 -15.870 8.756 1.00 80.88 110 ALA A C 1
ATOM 872 O O . ALA A 1 110 ? -12.141 -16.357 9.035 1.00 80.88 110 ALA A O 1
#

pLDDT: mean 90.43, std 9.05, range [54.78, 98.31]

Sequence (110 aa):
LREGYGQDHQVRYKGVIDLVTEVDHRSENMLLERIQAQFPDDTIITEERGRFEGANGNSWIIDPLDGTVNFAHGVPIFAVSIAYAVDRQVTLGVVYDPLRDECFTAERGA

Radius of gyration: 14.61 Å; chains: 1; bounding box: 36×27×38 Å

Secondary structure (DSSP, 8-state):
-TTTTTS----EESSSS-EE-HHHHHHHHHHHHHHHHH-TTSEEEETTTEEE--SSSEEEEEEEEETHHHHHTT-S--EEEEEEEETTEEEEEEEEETTTTEEEEEETT-